Protein AF-U1MWC0-F1 (afdb_monomer)

Organism: NCBI:txid1330458

InterPro domains:
  IPR032716 Biotin-dependent acetyl-/propionyl-coenzyme A carboxylase epsilon subunit [PF13822] (7-55)

Solvent-accessible surface area (backbone atoms only — not comparable to full-atom values): 4150 Å² total; per-residue (Å²): 135,83,80,87,80,67,85,81,81,78,80,85,83,77,79,74,51,74,66,54,46,51,52,50,52,51,50,53,52,50,52,50,50,55,48,49,53,52,49,52,51,52,51,52,53,51,52,51,51,52,57,53,74,42,30,46,100,86,68,48,69,69,80,79,132

pLDDT: mean 70.45, std 12.91, range [45.31, 92.31]

Foldseek 3Di:
DDDPPDDPDDDDDDDDDPVRVVVVVVVVVVVVVVVVVVVVVVVVVVVVVVQVVQADPVGDGPDDD

Mean predicted aligned error: 16.02 Å

Sequence (65 aa):
MNDASEPVMVVVAGSPTPEEQAAVEAALTGMAAEWAETKHRRVLDRESEWQSKSRLPDGRRWQQD

Structure (mmCIF, N/CA/C/O backbone):
data_AF-U1MWC0-F1
#
_entry.id   AF-U1MWC0-F1
#
loop_
_atom_site.group_PDB
_atom_site.id
_atom_site.type_symbol
_atom_site.label_atom_id
_atom_site.label_alt_id
_atom_site.label_comp_id
_atom_site.label_asym_id
_atom_site.label_entity_id
_atom_site.label_seq_id
_atom_site.pdbx_PDB_ins_code
_atom_site.Cartn_x
_atom_site.Cartn_y
_atom_site.Cartn_z
_atom_site.occupancy
_atom_site.B_iso_or_equiv
_atom_site.auth_seq_id
_atom_site.auth_comp_id
_atom_site.auth_asym_id
_atom_site.auth_atom_id
_atom_site.pdbx_PDB_model_num
ATOM 1 N N . MET A 1 1 ? -33.583 -30.543 7.983 1.00 45.31 1 MET A N 1
ATOM 2 C CA . MET A 1 1 ? -32.143 -30.803 7.791 1.00 45.31 1 MET A CA 1
ATOM 3 C C . MET A 1 1 ? -31.627 -29.670 6.929 1.00 45.31 1 MET A C 1
ATOM 5 O O . MET A 1 1 ? -31.929 -29.672 5.747 1.00 45.31 1 MET A O 1
ATOM 9 N N . ASN A 1 2 ? -31.001 -28.654 7.531 1.00 49.09 2 ASN A N 1
ATOM 10 C CA . ASN A 1 2 ? -30.334 -27.609 6.753 1.00 49.09 2 ASN A CA 1
ATOM 11 C C . ASN A 1 2 ? -28.964 -28.140 6.345 1.00 49.09 2 ASN A C 1
ATOM 13 O O . ASN A 1 2 ? -28.216 -28.637 7.186 1.00 49.09 2 ASN A O 1
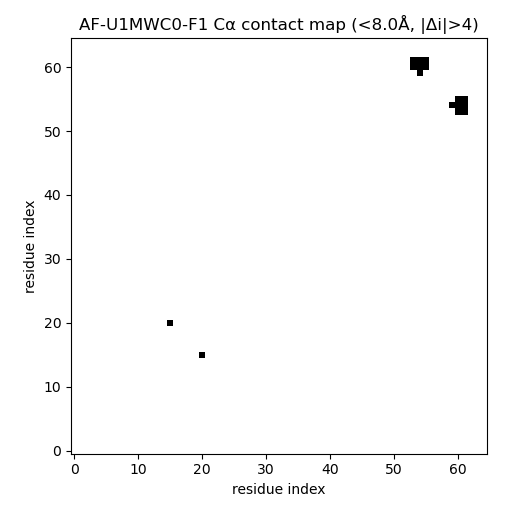ATOM 17 N N . ASP A 1 3 ? -28.721 -28.086 5.045 1.00 57.97 3 ASP A N 1
ATOM 18 C CA . ASP A 1 3 ? -27.510 -28.508 4.364 1.00 57.97 3 ASP A CA 1
ATOM 19 C C . ASP A 1 3 ? -26.311 -27.692 4.879 1.00 57.97 3 ASP A C 1
ATOM 21 O O . ASP A 1 3 ? -26.315 -26.464 4.832 1.00 57.97 3 ASP A O 1
ATOM 25 N N . ALA A 1 4 ? -25.309 -28.368 5.443 1.00 63.38 4 ALA A N 1
ATOM 26 C CA . ALA A 1 4 ? -24.123 -27.753 6.047 1.00 63.38 4 ALA A CA 1
ATOM 27 C C . ALA A 1 4 ? -23.025 -27.438 5.009 1.00 63.38 4 ALA A C 1
ATOM 29 O O . ALA A 1 4 ? -21.869 -27.230 5.378 1.00 63.38 4 ALA A O 1
ATOM 30 N N . SER A 1 5 ? -23.367 -27.464 3.716 1.00 68.81 5 SER A N 1
ATOM 31 C CA . SER A 1 5 ? -22.397 -27.474 2.620 1.00 68.81 5 SER A CA 1
ATOM 32 C C . SER A 1 5 ? -22.142 -26.111 1.962 1.00 68.81 5 SER A C 1
ATOM 34 O O . SER A 1 5 ? -21.295 -26.030 1.071 1.00 68.81 5 SER A O 1
ATOM 36 N N . GLU A 1 6 ? -22.812 -25.038 2.393 1.00 68.88 6 GLU A N 1
ATOM 37 C CA . GLU A 1 6 ? -22.526 -23.680 1.915 1.00 68.88 6 GLU A CA 1
ATOM 38 C C . GLU A 1 6 ? -21.588 -22.948 2.890 1.00 68.88 6 GLU A C 1
ATOM 40 O O . GLU A 1 6 ? -21.903 -22.837 4.081 1.00 68.88 6 GLU A O 1
ATOM 45 N N . PRO A 1 7 ? -20.430 -22.430 2.434 1.00 69.56 7 PRO A N 1
ATOM 46 C CA . PRO A 1 7 ? -19.587 -21.604 3.282 1.00 69.56 7 PRO A CA 1
ATOM 47 C C . PRO A 1 7 ? -20.349 -20.325 3.640 1.00 69.56 7 PRO A C 1
ATOM 49 O O . PRO A 1 7 ? -20.649 -19.496 2.779 1.00 69.56 7 PRO A O 1
ATOM 52 N N . VAL A 1 8 ? -20.664 -20.165 4.926 1.00 73.94 8 VAL A N 1
ATOM 53 C CA . VAL A 1 8 ? -21.310 -18.962 5.456 1.00 73.94 8 VAL A CA 1
ATOM 54 C C . VAL A 1 8 ? -20.341 -17.788 5.300 1.00 73.94 8 VAL A C 1
ATOM 56 O O . VAL A 1 8 ? -19.419 -17.611 6.095 1.00 73.94 8 VAL A O 1
ATOM 59 N N . MET A 1 9 ? -20.535 -16.986 4.254 1.00 70.75 9 MET A N 1
ATOM 60 C CA . MET A 1 9 ? -19.828 -15.723 4.058 1.00 70.75 9 MET A CA 1
ATOM 61 C C . MET A 1 9 ? -20.322 -14.716 5.101 1.00 70.75 9 MET A C 1
ATOM 63 O O . MET A 1 9 ? -21.397 -14.133 4.964 1.00 70.75 9 MET A O 1
ATOM 67 N N . VAL A 1 10 ? -19.542 -14.520 6.163 1.00 74.00 10 VAL A N 1
ATOM 68 C CA . VAL A 1 10 ? -19.828 -13.504 7.180 1.00 74.00 10 VAL A CA 1
ATOM 69 C C . VAL A 1 10 ? -19.382 -12.147 6.645 1.00 74.00 10 VAL A C 1
ATOM 71 O O . VAL A 1 10 ? -18.189 -11.865 6.542 1.00 74.00 10 VAL A O 1
ATOM 74 N N . VAL A 1 11 ? -20.347 -11.295 6.304 1.00 69.44 11 VAL A N 1
ATOM 75 C CA . VAL A 1 11 ? -20.078 -9.886 6.006 1.00 69.44 11 VAL A CA 1
ATOM 76 C C . VAL A 1 11 ? -19.824 -9.175 7.332 1.00 69.44 11 VAL A C 1
ATOM 78 O O . VAL A 1 11 ? -20.751 -8.931 8.104 1.00 69.44 11 VAL A O 1
ATOM 81 N N . VAL A 1 12 ? -18.561 -8.863 7.613 1.00 69.06 12 VAL A N 1
ATOM 82 C CA . VAL A 1 12 ? -18.190 -8.037 8.765 1.00 69.06 12 VAL A CA 1
ATOM 83 C C . VAL A 1 12 ? -18.536 -6.588 8.423 1.00 69.06 12 VAL A C 1
ATOM 85 O O . VAL A 1 12 ? -17.897 -5.971 7.576 1.00 69.06 12 VAL A O 1
ATOM 88 N N . ALA A 1 13 ? -19.603 -6.072 9.032 1.00 67.06 13 ALA A N 1
ATOM 89 C CA . ALA A 1 13 ? -20.050 -4.696 8.852 1.00 67.06 13 ALA A CA 1
ATOM 90 C C . ALA A 1 13 ? -19.366 -3.767 9.868 1.00 67.06 13 ALA A C 1
ATOM 92 O O . ALA A 1 13 ? -19.374 -4.043 11.066 1.00 67.06 13 ALA A O 1
ATOM 93 N N . GLY A 1 14 ? -18.815 -2.652 9.388 1.00 68.25 14 GLY A N 1
ATOM 94 C CA . GLY A 1 14 ? -18.199 -1.607 10.206 1.00 68.25 14 GLY A CA 1
ATOM 95 C C . GLY A 1 14 ? -17.317 -0.689 9.360 1.00 68.25 14 GLY A C 1
ATOM 96 O O . GLY A 1 14 ? -16.732 -1.131 8.373 1.00 68.25 14 GLY A O 1
ATOM 97 N N . SER A 1 15 ? -17.247 0.594 9.714 1.00 75.50 15 SER A N 1
ATOM 98 C CA . SER A 1 15 ? -16.186 1.477 9.220 1.00 75.50 15 SER A CA 1
ATOM 99 C C . SER A 1 15 ? -14.920 1.223 10.042 1.00 75.50 15 SER A C 1
ATOM 101 O O . SER A 1 15 ? -15.052 1.102 11.264 1.00 75.50 15 SER A O 1
ATOM 103 N N . PRO A 1 16 ? -13.729 1.158 9.419 1.00 79.50 16 PRO A N 1
ATOM 104 C CA . PRO A 1 16 ? -12.481 1.009 10.158 1.00 79.50 16 PRO A CA 1
ATOM 105 C C . PRO A 1 16 ? -12.342 2.122 11.196 1.00 79.50 16 PRO A C 1
ATOM 107 O O . PRO A 1 16 ? -12.810 3.247 10.981 1.00 79.50 16 PRO A O 1
ATOM 110 N N . THR A 1 17 ? -11.710 1.816 12.326 1.00 89.25 17 THR A N 1
ATOM 111 C CA . THR A 1 17 ? -11.346 2.862 13.284 1.00 89.25 17 THR A CA 1
ATOM 112 C C . THR A 1 17 ? -10.333 3.823 12.646 1.00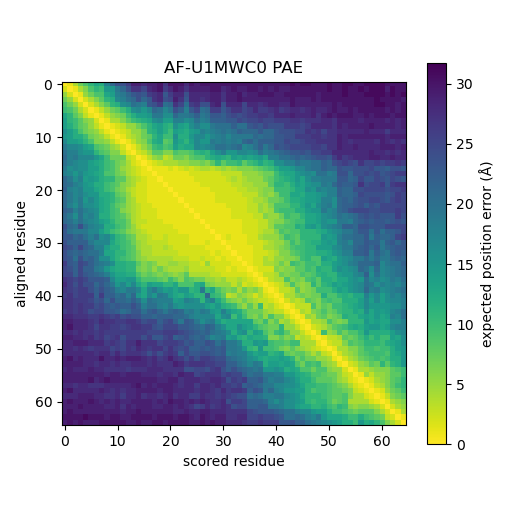 89.25 17 THR A C 1
ATOM 114 O O . THR A 1 17 ? -9.671 3.467 11.664 1.00 89.25 17 THR A O 1
ATOM 117 N N . PRO A 1 18 ? -10.162 5.043 13.183 1.00 92.31 18 PRO A N 1
ATOM 118 C CA . PRO A 1 18 ? -9.129 5.958 12.699 1.00 92.31 18 PRO A CA 1
ATOM 119 C C . PRO A 1 18 ? -7.724 5.335 12.696 1.00 92.31 18 PRO A C 1
ATO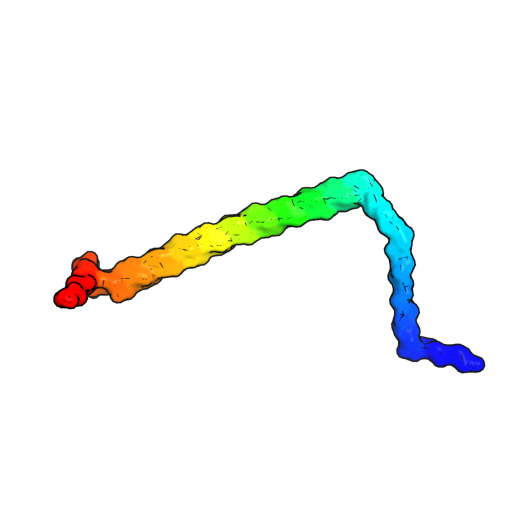M 121 O O . PRO A 1 18 ? -6.942 5.581 11.780 1.00 92.31 18 PRO A O 1
ATOM 124 N N . GLU A 1 19 ? -7.406 4.497 13.687 1.00 90.81 19 GLU A N 1
ATOM 125 C CA . GLU A 1 19 ? -6.133 3.778 13.771 1.00 90.81 19 GLU A CA 1
ATOM 126 C C . GLU A 1 19 ? -5.995 2.726 12.665 1.00 90.81 19 GLU A C 1
ATOM 128 O O . GLU A 1 19 ? -4.942 2.625 12.034 1.00 90.81 19 GLU A O 1
ATOM 133 N N . GLU A 1 20 ? -7.057 1.962 12.400 1.00 87.81 20 GLU A N 1
ATOM 134 C CA . GLU A 1 20 ? -7.082 0.972 11.320 1.00 87.81 20 GLU A CA 1
ATOM 135 C C . GLU A 1 20 ? -6.950 1.645 9.952 1.00 87.81 20 GLU A C 1
ATOM 137 O O . GLU A 1 20 ? -6.200 1.178 9.093 1.00 87.81 20 GLU A O 1
ATOM 142 N N . GLN A 1 21 ? -7.615 2.784 9.762 1.00 88.94 21 GLN A N 1
ATOM 143 C CA . GLN A 1 21 ? -7.504 3.568 8.541 1.00 88.94 21 GLN A CA 1
ATOM 144 C C . GLN A 1 21 ? -6.082 4.113 8.348 1.00 88.94 21 GLN A C 1
ATOM 146 O O . GLN A 1 21 ? -5.514 3.962 7.265 1.00 88.94 21 GLN A O 1
ATOM 151 N N . ALA A 1 22 ? -5.464 4.659 9.399 1.00 90.62 22 ALA A N 1
ATOM 152 C CA . ALA A 1 22 ? -4.083 5.135 9.349 1.00 90.62 22 ALA A CA 1
ATOM 153 C C . ALA A 1 22 ? -3.087 4.005 9.028 1.00 90.62 22 ALA A C 1
ATOM 155 O O . ALA A 1 22 ? -2.145 4.205 8.258 1.00 90.62 22 ALA A O 1
ATOM 156 N N . ALA A 1 23 ? -3.304 2.803 9.571 1.00 90.56 23 ALA A N 1
ATOM 157 C CA . ALA A 1 23 ? -2.476 1.637 9.272 1.00 90.56 23 ALA A CA 1
ATOM 158 C C . ALA A 1 23 ? -2.591 1.210 7.798 1.00 90.56 23 ALA A C 1
ATOM 160 O O . ALA A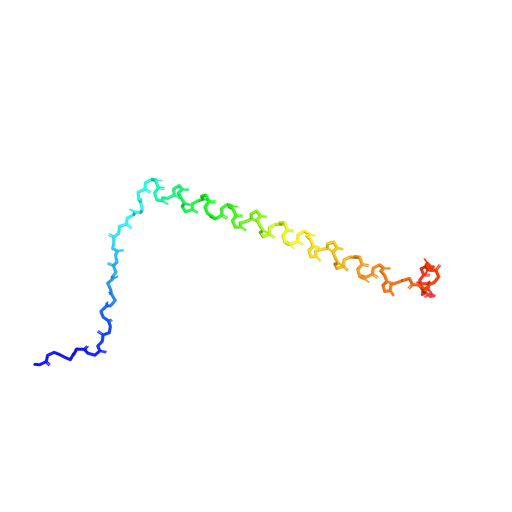 1 23 ? -1.577 0.921 7.156 1.00 90.56 23 ALA A O 1
ATOM 161 N N . VAL A 1 24 ? -3.805 1.217 7.238 1.00 88.56 24 VAL A N 1
ATOM 162 C CA . VAL A 1 24 ? -4.040 0.929 5.814 1.00 88.56 24 VAL A CA 1
ATOM 163 C C . VAL A 1 24 ? -3.387 1.989 4.926 1.00 88.56 24 VAL A C 1
ATOM 165 O O . VAL A 1 24 ? -2.702 1.643 3.964 1.00 88.56 24 VAL A O 1
ATOM 168 N N . GLU A 1 25 ? -3.537 3.272 5.252 1.00 91.19 25 GLU A N 1
ATOM 169 C CA . GLU A 1 25 ? -2.922 4.368 4.495 1.00 91.19 25 GLU A CA 1
ATOM 170 C C . GLU A 1 25 ? -1.387 4.293 4.512 1.00 91.19 25 GLU A C 1
ATOM 172 O O . GLU A 1 25 ? -0.744 4.468 3.470 1.00 91.19 25 GLU A O 1
ATOM 177 N N . ALA A 1 26 ? -0.787 3.957 5.658 1.00 90.62 26 ALA A N 1
ATOM 178 C CA . ALA A 1 26 ? 0.654 3.749 5.777 1.00 90.62 26 ALA A CA 1
ATOM 179 C C . ALA A 1 26 ? 1.135 2.578 4.902 1.00 90.62 26 ALA A C 1
ATOM 181 O O . ALA A 1 26 ? 2.121 2.718 4.173 1.00 90.62 26 ALA A O 1
ATOM 182 N N . ALA A 1 27 ? 0.414 1.451 4.915 1.00 91.69 27 ALA A N 1
ATOM 183 C CA . ALA A 1 27 ? 0.733 0.294 4.081 1.00 91.69 27 ALA A CA 1
ATOM 184 C C . ALA A 1 27 ? 0.640 0.625 2.582 1.00 91.69 27 ALA A C 1
ATOM 186 O O . ALA A 1 27 ? 1.573 0.345 1.828 1.00 91.69 27 ALA A O 1
ATOM 187 N N . LEU A 1 28 ? -0.443 1.281 2.151 1.00 90.06 28 LEU A N 1
ATOM 188 C CA . LEU A 1 28 ? -0.629 1.691 0.756 1.00 90.06 28 LEU A CA 1
ATOM 189 C C . LEU A 1 28 ? 0.459 2.666 0.295 1.00 90.06 28 LEU A C 1
ATOM 191 O O . LEU A 1 28 ? 0.967 2.545 -0.821 1.00 90.06 28 LEU A O 1
ATOM 195 N N . THR A 1 29 ? 0.854 3.599 1.161 1.00 90.06 29 THR A N 1
ATOM 196 C CA . THR A 1 29 ? 1.938 4.549 0.882 1.00 90.06 29 THR A CA 1
ATOM 197 C C . THR A 1 29 ? 3.280 3.835 0.717 1.00 90.06 29 THR A C 1
ATOM 199 O O . THR A 1 29 ? 4.003 4.109 -0.243 1.00 90.06 29 THR A O 1
ATOM 202 N N . GLY A 1 30 ? 3.597 2.881 1.599 1.00 88.44 30 GLY A N 1
ATOM 203 C CA . GLY A 1 30 ? 4.807 2.061 1.492 1.00 88.44 30 GLY A CA 1
ATOM 204 C C . GLY A 1 30 ? 4.853 1.272 0.184 1.00 88.44 30 GLY A C 1
ATOM 205 O O . GLY A 1 30 ? 5.825 1.363 -0.565 1.00 88.44 30 GLY A O 1
ATOM 206 N N . MET A 1 31 ? 3.755 0.592 -0.157 1.00 86.75 31 MET A N 1
ATOM 207 C CA . MET A 1 31 ? 3.644 -0.154 -1.414 1.00 86.75 31 MET A CA 1
ATOM 208 C C . MET A 1 31 ? 3.798 0.753 -2.639 1.00 86.75 31 MET A C 1
ATOM 210 O O . MET A 1 31 ? 4.453 0.371 -3.609 1.00 86.75 31 MET A O 1
ATOM 214 N N . ALA A 1 32 ? 3.227 1.962 -2.610 1.00 81.19 32 ALA A N 1
ATOM 215 C CA . ALA A 1 32 ? 3.367 2.930 -3.695 1.00 81.19 32 ALA A CA 1
ATOM 216 C C . ALA A 1 32 ? 4.824 3.388 -3.879 1.00 81.19 32 ALA A C 1
ATOM 218 O O . ALA A 1 32 ? 5.283 3.503 -5.019 1.00 81.19 32 ALA A O 1
ATOM 219 N N . ALA A 1 33 ? 5.560 3.604 -2.785 1.00 81.00 33 ALA A N 1
ATOM 220 C CA . ALA A 1 33 ? 6.975 3.964 -2.825 1.00 81.00 33 ALA A CA 1
ATOM 221 C C . ALA A 1 33 ? 7.840 2.830 -3.404 1.00 81.00 33 ALA A C 1
ATOM 223 O O . ALA A 1 33 ? 8.620 3.066 -4.329 1.00 81.00 33 ALA A O 1
ATOM 224 N N . GLU A 1 34 ? 7.638 1.590 -2.950 1.00 81.19 34 GLU A N 1
ATOM 225 C CA . GLU A 1 34 ? 8.328 0.407 -3.490 1.00 81.19 34 GLU A CA 1
ATOM 226 C C . GLU A 1 34 ? 8.033 0.201 -4.984 1.00 81.19 34 GLU A C 1
ATOM 228 O O . GLU A 1 34 ? 8.916 -0.134 -5.783 1.00 81.19 34 GLU A O 1
ATOM 233 N N . TRP A 1 35 ? 6.787 0.447 -5.399 1.00 76.31 35 TRP A N 1
ATOM 234 C CA . TRP A 1 35 ? 6.398 0.416 -6.806 1.00 76.31 35 TRP A CA 1
ATOM 235 C C . TRP A 1 35 ? 7.075 1.509 -7.628 1.00 76.31 35 TRP A C 1
ATOM 237 O O . TRP A 1 35 ? 7.496 1.244 -8.757 1.00 76.31 35 TRP A O 1
ATOM 247 N N . ALA A 1 36 ? 7.176 2.728 -7.096 1.00 72.25 36 ALA A N 1
ATOM 248 C CA . ALA A 1 36 ? 7.855 3.832 -7.764 1.00 72.25 36 ALA A CA 1
ATOM 249 C C . ALA A 1 36 ? 9.347 3.526 -7.955 1.00 72.25 36 ALA A C 1
ATOM 251 O O . ALA A 1 36 ? 9.859 3.680 -9.066 1.00 72.25 36 ALA A O 1
ATOM 252 N N . GLU A 1 37 ? 10.016 3.001 -6.927 1.00 73.62 37 GLU A N 1
ATOM 253 C CA . GLU A 1 37 ? 11.413 2.573 -7.010 1.00 73.62 37 GLU A CA 1
ATOM 254 C C . GLU A 1 37 ? 11.597 1.444 -8.037 1.00 73.62 37 GLU A C 1
ATOM 256 O O . GLU A 1 37 ? 12.473 1.509 -8.905 1.00 73.62 37 GLU A O 1
ATOM 261 N N . THR A 1 38 ? 10.721 0.437 -8.006 1.00 70.19 38 THR A N 1
ATOM 262 C CA . THR A 1 38 ? 10.762 -0.695 -8.942 1.00 70.19 38 THR A CA 1
ATOM 263 C C . THR A 1 38 ? 10.536 -0.246 -10.386 1.00 70.19 38 THR A C 1
ATOM 265 O O . THR A 1 38 ? 11.229 -0.707 -11.298 1.00 70.19 38 THR A O 1
ATOM 268 N N . LYS A 1 39 ? 9.583 0.664 -10.627 1.00 62.75 39 LYS A N 1
ATOM 269 C CA . LYS A 1 39 ? 9.354 1.247 -11.957 1.00 62.75 39 LYS A CA 1
ATOM 270 C C . LYS A 1 39 ? 10.562 2.048 -12.419 1.00 62.75 39 LYS A C 1
ATOM 272 O O . LYS A 1 39 ? 10.979 1.874 -13.560 1.00 62.75 39 LYS A O 1
ATOM 277 N N . HIS A 1 40 ? 11.133 2.880 -11.551 1.00 59.28 40 HIS A N 1
ATOM 278 C CA . HIS A 1 40 ? 12.299 3.689 -11.885 1.00 59.28 40 HIS A CA 1
ATOM 279 C C . HIS A 1 40 ? 13.496 2.810 -12.275 1.00 59.28 40 HIS A C 1
ATOM 281 O O . HIS A 1 40 ? 14.094 3.025 -13.327 1.00 59.28 40 HIS A O 1
ATOM 287 N N . ARG A 1 41 ? 13.761 1.741 -11.512 1.00 60.47 41 ARG A N 1
ATOM 288 C CA . ARG A 1 41 ? 14.812 0.761 -11.824 1.00 60.47 41 ARG A CA 1
ATOM 289 C C . ARG A 1 41 ? 14.592 0.080 -13.177 1.00 60.47 41 ARG A C 1
ATOM 291 O O . ARG A 1 41 ? 15.489 0.066 -14.008 1.00 60.47 41 ARG A O 1
ATOM 298 N N . ARG A 1 42 ? 13.368 -0.388 -13.453 1.00 58.41 42 ARG A N 1
ATOM 299 C CA . ARG A 1 42 ? 13.024 -1.019 -14.743 1.00 58.41 42 ARG A CA 1
ATOM 300 C C . ARG A 1 42 ? 13.146 -0.073 -15.939 1.00 58.41 42 ARG A C 1
ATOM 302 O O . ARG A 1 42 ? 13.471 -0.532 -17.030 1.00 58.41 42 ARG A O 1
ATOM 309 N N . VAL A 1 43 ? 12.848 1.216 -15.765 1.00 60.53 43 VAL A N 1
ATOM 310 C CA . VAL A 1 43 ? 13.021 2.221 -16.827 1.00 60.53 43 VAL A CA 1
ATOM 311 C C . VAL A 1 43 ? 14.504 2.406 -17.138 1.00 60.53 43 VAL A C 1
ATOM 313 O O . VAL A 1 43 ? 14.879 2.331 -18.305 1.00 60.53 43 VAL A O 1
ATOM 316 N N . LEU A 1 44 ? 15.347 2.553 -16.112 1.00 58.56 44 LEU 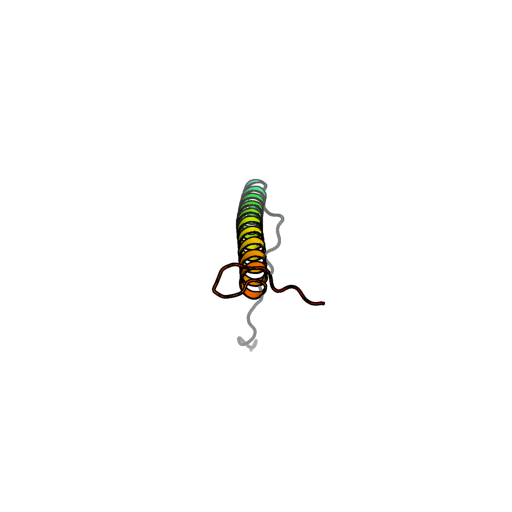A N 1
ATOM 317 C CA . LEU A 1 44 ? 16.793 2.701 -16.287 1.00 58.56 44 LEU A CA 1
ATOM 318 C C . LEU A 1 44 ? 17.438 1.456 -16.911 1.00 58.56 44 LEU A C 1
ATOM 320 O O . LEU A 1 44 ? 18.230 1.582 -17.844 1.00 58.56 44 LEU A O 1
ATOM 324 N N . ASP A 1 45 ? 17.055 0.257 -16.465 1.00 59.25 45 ASP A N 1
ATOM 325 C CA . ASP A 1 45 ? 17.564 -0.998 -17.030 1.00 59.25 45 ASP A CA 1
ATOM 326 C C . ASP A 1 45 ? 17.173 -1.138 -18.511 1.00 59.25 45 ASP A C 1
ATOM 328 O O . ASP A 1 45 ? 18.002 -1.470 -19.360 1.00 59.25 45 ASP A O 1
ATOM 332 N N . ARG A 1 46 ? 15.926 -0.794 -18.862 1.00 59.16 46 ARG A N 1
ATOM 333 C CA . ARG A 1 46 ? 15.439 -0.846 -20.248 1.00 59.16 46 ARG A CA 1
ATOM 334 C C . ARG A 1 46 ? 16.119 0.181 -21.159 1.00 59.16 46 ARG A C 1
ATOM 336 O O . ARG A 1 46 ? 16.416 -0.140 -22.312 1.00 59.16 46 ARG A O 1
ATOM 343 N N . GLU A 1 47 ? 16.367 1.399 -20.678 1.00 59.81 47 GLU A N 1
ATOM 344 C CA . GLU A 1 47 ? 17.130 2.408 -21.427 1.00 59.81 47 GLU A CA 1
ATOM 345 C C . GLU A 1 47 ? 18.591 1.975 -21.622 1.00 59.81 47 GLU A C 1
ATOM 347 O O . GLU A 1 47 ? 19.130 2.113 -22.723 1.00 59.81 47 GLU A O 1
ATOM 352 N N . SER A 1 48 ? 19.204 1.376 -20.598 1.00 57.25 48 SER A N 1
ATOM 353 C CA . SER A 1 48 ? 20.565 0.826 -20.642 1.00 57.25 48 SER A CA 1
ATOM 354 C C . SER A 1 48 ? 20.709 -0.312 -21.663 1.00 57.25 48 SER A C 1
ATOM 356 O O . SER A 1 48 ? 21.650 -0.329 -22.465 1.00 57.25 48 SER A O 1
ATOM 358 N N . GLU A 1 49 ? 19.741 -1.231 -21.723 1.00 60.00 49 GLU A N 1
ATOM 359 C CA . GLU A 1 49 ? 19.716 -2.305 -22.723 1.00 60.00 49 GLU A CA 1
ATOM 360 C C . GLU A 1 49 ? 19.563 -1.774 -24.153 1.00 60.00 49 GLU A C 1
ATOM 362 O O . GLU A 1 49 ? 20.234 -2.254 -25.071 1.00 60.00 49 GLU A O 1
ATOM 367 N N . TRP A 1 50 ? 18.691 -0.785 -24.369 1.00 58.09 50 TRP A N 1
ATOM 368 C CA . TRP A 1 50 ? 18.494 -0.187 -25.692 1.00 58.09 50 TRP A CA 1
ATOM 369 C C . TRP A 1 50 ? 19.740 0.572 -26.163 1.00 58.09 50 TRP A C 1
ATOM 371 O O . TRP A 1 50 ? 20.158 0.437 -27.317 1.00 58.09 50 TRP A O 1
ATOM 381 N N . GLN A 1 51 ? 20.390 1.311 -25.261 1.00 57.88 51 GLN A N 1
ATOM 382 C CA . GLN A 1 51 ? 21.665 1.973 -25.540 1.00 57.88 51 GLN A CA 1
ATOM 383 C C . GLN A 1 51 ? 22.801 0.977 -25.805 1.00 57.88 51 GLN A C 1
ATOM 385 O O . GLN A 1 51 ? 23.667 1.250 -26.634 1.00 57.88 51 GLN A O 1
ATOM 390 N N . SER A 1 52 ? 22.789 -0.184 -25.147 1.00 59.47 52 SER A N 1
ATOM 391 C CA . SER A 1 52 ? 23.776 -1.244 -25.381 1.00 59.47 52 SER A CA 1
ATOM 392 C C . SER A 1 52 ? 23.566 -1.9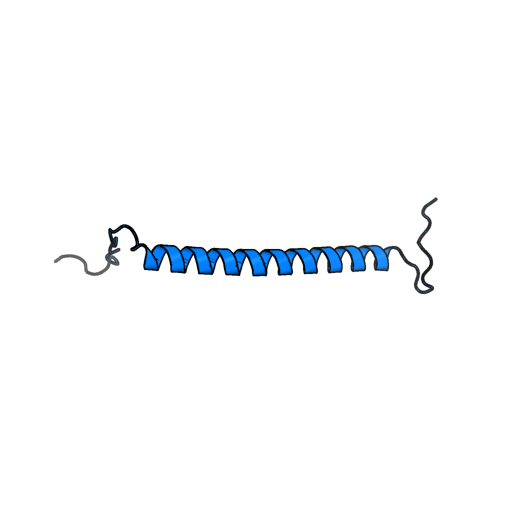28 -26.732 1.00 59.47 52 SER A C 1
ATOM 394 O O . SER A 1 52 ? 24.524 -2.143 -27.465 1.00 59.47 52 SER A O 1
ATOM 396 N N . LYS A 1 53 ? 22.312 -2.197 -27.119 1.00 58.34 53 LYS A N 1
ATOM 397 C CA . LYS A 1 53 ? 21.970 -2.793 -28.427 1.00 58.34 53 LYS A CA 1
ATOM 398 C C . LYS A 1 53 ? 22.235 -1.864 -29.614 1.00 58.34 53 LYS A C 1
ATOM 400 O O . LYS A 1 53 ? 22.353 -2.337 -30.737 1.00 58.34 53 LYS A O 1
ATOM 405 N N . SER A 1 54 ? 22.320 -0.555 -29.380 1.00 58.94 54 SER A N 1
ATOM 406 C CA . SER A 1 54 ? 22.623 0.449 -30.409 1.00 58.94 54 SER A CA 1
ATOM 407 C C . SER A 1 54 ? 24.118 0.773 -30.523 1.00 58.94 54 SER A C 1
ATOM 409 O O . SER A 1 54 ? 24.497 1.650 -31.305 1.00 58.94 54 SER A O 1
ATOM 411 N N . ARG A 1 55 ? 24.983 0.070 -29.778 1.00 59.56 55 ARG A N 1
ATOM 412 C CA . ARG A 1 55 ? 26.441 0.197 -29.866 1.00 59.56 55 ARG A CA 1
ATOM 413 C C . ARG A 1 55 ? 27.066 -1.087 -30.405 1.00 59.56 55 ARG A C 1
ATOM 415 O O . ARG A 1 55 ? 26.684 -2.191 -30.031 1.00 59.56 55 ARG A O 1
ATOM 422 N N . LEU A 1 56 ? 28.044 -0.926 -31.287 1.00 67.69 56 LEU A N 1
ATOM 423 C CA . LEU A 1 56 ? 28.920 -2.003 -31.732 1.00 67.69 56 LEU A CA 1
ATOM 424 C C . LEU A 1 56 ? 29.809 -2.478 -30.562 1.00 67.69 56 LEU A C 1
ATOM 426 O O . LEU A 1 56 ? 29.990 -1.733 -29.595 1.00 67.69 56 LEU A O 1
ATOM 430 N N . PRO A 1 57 ? 30.409 -3.683 -30.637 1.00 64.50 57 PRO A N 1
ATOM 431 C CA . PRO A 1 57 ? 31.301 -4.208 -29.594 1.00 64.50 57 PRO A CA 1
ATOM 432 C C . PRO A 1 57 ? 32.501 -3.306 -29.250 1.00 64.50 57 PRO A C 1
ATOM 434 O O . PRO A 1 57 ? 33.104 -3.462 -28.195 1.00 64.50 57 PRO A O 1
ATOM 437 N N . ASP A 1 58 ? 32.841 -2.355 -30.123 1.00 70.56 58 ASP A N 1
ATOM 438 C CA . ASP A 1 58 ? 33.893 -1.353 -29.930 1.00 70.56 58 ASP A CA 1
ATOM 439 C C . ASP A 1 58 ? 33.384 -0.014 -29.347 1.00 70.56 58 ASP A C 1
ATOM 441 O O . ASP A 1 58 ? 34.127 0.964 -29.275 1.00 70.56 58 ASP A O 1
ATOM 445 N N . GLY A 1 59 ? 32.114 0.043 -28.932 1.00 59.59 59 GLY A N 1
ATOM 446 C CA . GLY A 1 59 ? 31.488 1.194 -28.283 1.00 59.59 59 GLY A CA 1
ATOM 447 C C . GLY A 1 59 ? 30.943 2.267 -29.230 1.00 59.59 59 GLY A C 1
ATOM 448 O O . GLY A 1 59 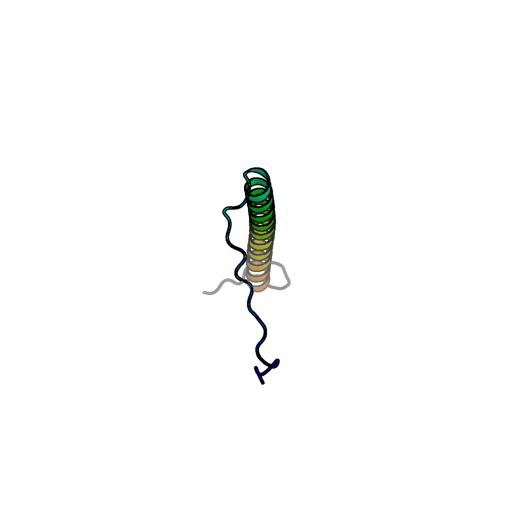? 30.347 3.237 -28.752 1.00 59.59 59 GLY A O 1
ATOM 449 N N . ARG A 1 60 ? 31.093 2.122 -30.554 1.00 69.06 60 ARG A N 1
ATOM 450 C CA . ARG A 1 60 ? 30.571 3.098 -31.526 1.00 69.06 60 ARG A CA 1
ATOM 451 C C . ARG A 1 60 ? 29.067 2.927 -31.738 1.00 69.06 60 ARG A C 1
ATOM 453 O O . ARG A 1 60 ? 28.567 1.809 -31.821 1.00 69.06 60 ARG A O 1
ATOM 460 N N . ARG A 1 61 ? 28.334 4.042 -31.834 1.00 61.84 61 ARG A N 1
ATOM 461 C CA . ARG A 1 61 ? 26.895 4.047 -32.159 1.00 61.84 61 ARG A CA 1
ATOM 462 C C . ARG A 1 61 ? 26.683 3.502 -33.574 1.00 61.84 61 ARG A C 1
ATOM 464 O O . ARG A 1 61 ? 27.388 3.924 -34.489 1.00 61.84 61 ARG A O 1
ATOM 471 N N . TRP A 1 62 ? 25.713 2.606 -33.747 1.00 60.53 62 TRP A N 1
ATOM 472 C CA . TRP A 1 62 ? 25.283 2.137 -35.064 1.00 60.53 62 TRP A CA 1
ATOM 473 C C . TRP A 1 62 ? 24.663 3.328 -35.813 1.00 60.53 62 TRP A C 1
ATOM 475 O O . TRP A 1 62 ? 23.599 3.813 -35.431 1.00 60.53 62 TRP A O 1
ATOM 485 N N . GLN A 1 63 ? 25.380 3.877 -36.796 1.00 61.75 63 GLN A N 1
ATOM 486 C CA . GLN A 1 63 ? 24.840 4.885 -37.708 1.00 61.75 63 GLN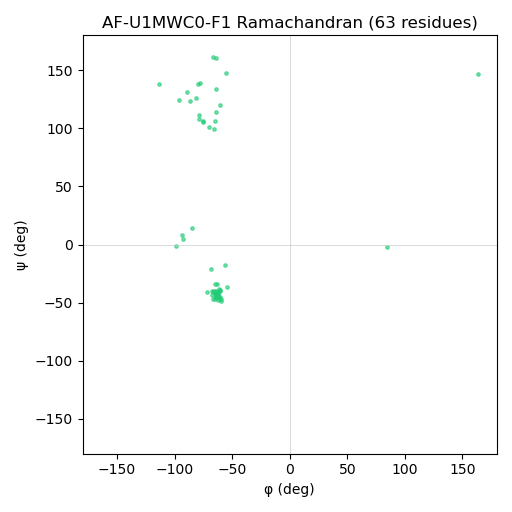 A CA 1
ATOM 487 C C . GLN A 1 63 ? 24.000 4.133 -38.738 1.00 61.75 63 GLN A C 1
ATOM 489 O O . GLN A 1 63 ? 24.537 3.328 -39.495 1.00 61.75 63 GLN A O 1
ATOM 494 N N . GLN A 1 64 ? 22.686 4.330 -38.694 1.00 51.72 64 GLN A N 1
ATOM 495 C CA . GLN A 1 64 ? 21.802 3.944 -39.785 1.00 51.72 64 GLN A CA 1
ATOM 496 C C . GLN A 1 64 ? 21.791 5.123 -40.765 1.00 51.72 64 GLN A C 1
ATOM 498 O O . GLN A 1 64 ? 21.549 6.245 -40.317 1.00 51.72 64 GLN A O 1
ATOM 503 N N . ASP A 1 65 ? 22.137 4.857 -42.029 1.00 50.41 65 ASP A N 1
ATOM 504 C CA . ASP A 1 65 ? 22.143 5.827 -43.141 1.00 50.41 65 ASP A CA 1
ATOM 505 C C . ASP A 1 65 ? 20.836 6.633 -43.254 1.00 50.41 65 ASP A C 1
ATOM 507 O O . ASP A 1 65 ? 19.748 6.048 -43.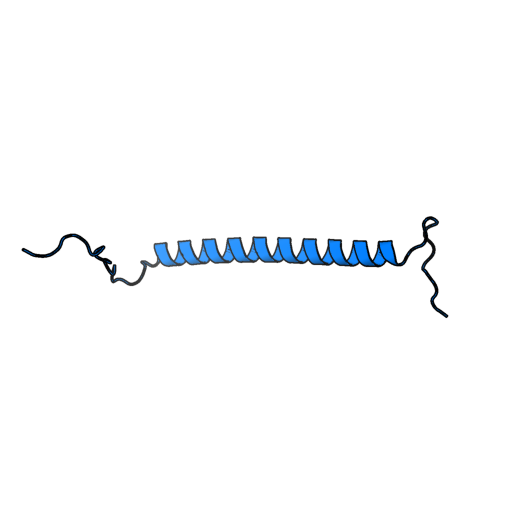015 1.00 50.41 65 ASP A O 1
#

Radius of gyration: 26.23 Å; Cα contacts (8 Å, |Δi|>4): 8; chains: 1; bounding box: 66×37×57 Å

Secondary structure (DSSP, 8-state):
---TTS--------PPPHHHHHHHHHHHHHHHHHHHHHHHHHHHHHHHHHHHHTB-TTS-B----